Protein AF-A0A0K1PZY1-F1 (afdb_monomer_lite)

Organism: NCBI:txid1391654

Sequence (99 aa):
MSVFACNENESSETATDAGGLSDVMKTSDDAASDSATDTAAPPVCKEGRRRCVGSDLQLCDDGGWVLLQSCLPGEWCDVAVGICRALGDAGPDSSRDAS

Radius of gyration: 27.78 Å; chains: 1; bounding box: 71×35×65 Å

Secondary structure (DSSP, 8-state):
-------------------------------------------SS-TT-EEEETTEEEEEETTEEEEEEEPPTTEEEETTTTEEEETTS--TTTTS---

pLDDT: mean 71.71, std 17.08, range [44.91, 95.12]

Foldseek 3Di:
DDDDDDDDDDDDDDDDDDDDDDDDDDDDDDDPDDDDPDVPDDQCDDAQQWDDDFQFIWGRDPSDTDTPDGADVQWHQDRVVRDTDGVPDDDPPPPPDDD

Structure (mmCIF, N/CA/C/O backbone):
data_AF-A0A0K1PZY1-F1
#
_entry.id   AF-A0A0K1PZY1-F1
#
loop_
_atom_site.group_PDB
_atom_site.id
_atom_site.type_symbol
_atom_site.label_atom_id
_atom_site.label_alt_id
_atom_site.label_comp_id
_atom_site.label_asym_id
_atom_site.label_entity_id
_atom_site.label_seq_id
_atom_site.pdbx_PDB_ins_code
_atom_site.Cartn_x
_atom_site.Cartn_y
_atom_site.Cartn_z
_atom_site.occupancy
_atom_site.B_iso_or_equiv
_atom_site.auth_seq_id
_atom_site.auth_comp_id
_atom_site.auth_asym_id
_atom_site.auth_atom_id
_atom_site.pdbx_PDB_model_num
ATOM 1 N N . MET A 1 1 ? 47.921 -7.749 41.398 1.00 44.91 1 MET A N 1
ATOM 2 C CA . MET A 1 1 ? 46.741 -6.879 41.2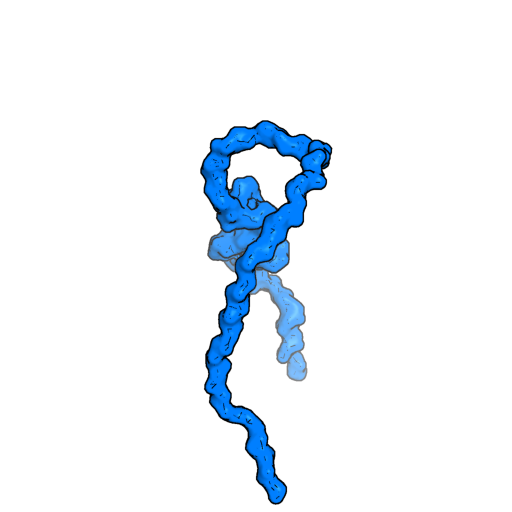29 1.00 44.91 1 MET A CA 1
ATOM 3 C C . MET A 1 1 ? 45.626 -7.724 40.633 1.00 44.91 1 MET A C 1
ATOM 5 O O . MET A 1 1 ? 45.747 -8.108 39.480 1.00 44.91 1 MET A O 1
ATOM 9 N N . SER A 1 2 ? 44.610 -8.061 41.428 1.00 51.41 2 SER A N 1
ATOM 10 C CA . SER A 1 2 ? 43.423 -8.815 41.000 1.00 51.41 2 SER A CA 1
ATOM 11 C C . SER A 1 2 ? 42.174 -8.087 41.484 1.00 51.41 2 SER A C 1
ATOM 13 O O . SER A 1 2 ? 42.086 -7.855 42.682 1.00 51.41 2 SER A O 1
ATOM 15 N N . VAL A 1 3 ? 41.253 -7.775 40.568 1.00 46.97 3 VAL A N 1
ATOM 16 C CA . VAL A 1 3 ? 39.790 -7.596 40.737 1.00 46.97 3 VAL A CA 1
ATOM 17 C C . VAL A 1 3 ? 39.208 -7.691 39.307 1.00 46.97 3 VAL A C 1
ATOM 19 O O . VAL A 1 3 ? 39.648 -6.946 38.440 1.00 46.97 3 VAL A O 1
ATOM 22 N N . PHE A 1 4 ? 38.544 -8.767 38.865 1.00 53.56 4 PHE A N 1
ATOM 23 C CA . PHE A 1 4 ? 37.162 -9.222 39.118 1.00 53.56 4 PHE A CA 1
ATOM 24 C C . PHE A 1 4 ? 36.081 -8.136 38.967 1.00 53.56 4 PHE A C 1
ATOM 26 O O . PHE A 1 4 ? 35.865 -7.365 39.894 1.00 53.56 4 PHE A O 1
ATOM 33 N N . ALA A 1 5 ? 35.399 -8.129 37.811 1.00 53.38 5 ALA A N 1
ATOM 34 C CA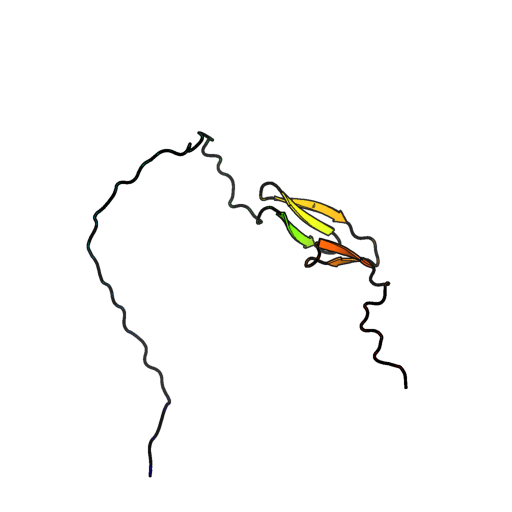 . ALA A 1 5 ? 34.083 -7.520 37.544 1.00 53.38 5 ALA A CA 1
ATOM 35 C C . ALA A 1 5 ? 33.644 -7.913 36.109 1.00 53.38 5 ALA A C 1
ATOM 37 O O . ALA A 1 5 ? 34.423 -7.704 35.186 1.00 53.38 5 ALA A O 1
ATOM 38 N N . CYS A 1 6 ? 32.487 -8.500 35.787 1.00 59.72 6 CYS A N 1
ATOM 39 C CA . CYS A 1 6 ? 31.345 -9.023 36.539 1.00 59.72 6 CYS A CA 1
ATOM 40 C C . CYS A 1 6 ? 30.767 -10.210 35.736 1.00 59.72 6 CYS A C 1
ATOM 42 O O . CYS A 1 6 ? 30.657 -10.118 34.513 1.00 59.72 6 CYS A O 1
ATOM 44 N N . ASN A 1 7 ? 30.382 -11.292 36.413 1.00 55.94 7 ASN A N 1
ATOM 45 C CA . ASN A 1 7 ? 29.530 -12.358 35.880 1.00 55.94 7 ASN A CA 1
ATOM 46 C C . ASN A 1 7 ? 28.462 -12.695 36.935 1.00 55.94 7 ASN A C 1
ATOM 48 O O . ASN A 1 7 ? 28.779 -12.682 38.120 1.00 55.94 7 ASN A O 1
ATOM 52 N N . GLU A 1 8 ? 27.267 -13.045 36.450 1.00 59.16 8 GLU A N 1
ATOM 53 C CA . GLU A 1 8 ? 26.074 -13.564 37.152 1.00 59.16 8 GLU A CA 1
ATOM 54 C C . GLU A 1 8 ? 25.077 -12.571 37.778 1.00 59.16 8 GLU A C 1
ATOM 56 O O . GLU A 1 8 ? 25.301 -11.947 38.806 1.00 59.16 8 GLU A O 1
ATOM 61 N N . ASN A 1 9 ? 23.924 -12.475 37.105 1.00 57.78 9 ASN A N 1
ATOM 62 C CA . ASN A 1 9 ? 22.638 -12.996 37.581 1.00 57.78 9 ASN A CA 1
ATOM 63 C C . ASN A 1 9 ? 22.299 -12.809 39.073 1.00 57.78 9 ASN A C 1
ATOM 65 O O . ASN A 1 9 ? 22.598 -13.681 39.884 1.00 57.78 9 ASN A O 1
ATOM 69 N N . GLU A 1 10 ? 21.484 -11.795 39.379 1.00 59.94 10 GLU A N 1
ATOM 70 C CA . GLU A 1 10 ? 20.504 -11.894 40.462 1.00 59.94 10 GLU A CA 1
ATOM 71 C C . GLU A 1 10 ? 19.204 -11.174 40.079 1.00 59.94 10 GLU A C 1
ATOM 73 O O . GLU A 1 10 ? 19.187 -10.039 39.604 1.00 59.94 10 GLU A O 1
ATOM 78 N N . SER A 1 11 ? 18.113 -11.922 40.200 1.00 50.53 11 SER A N 1
ATOM 79 C CA . SER A 1 11 ? 16.736 -11.472 40.059 1.00 50.53 11 SER A CA 1
ATOM 80 C C . SER A 1 11 ? 16.261 -10.795 41.344 1.00 50.53 11 SER A C 1
ATOM 82 O O . SER A 1 11 ? 16.652 -11.219 42.425 1.00 50.53 11 SER A O 1
ATOM 84 N N . SER A 1 12 ? 15.248 -9.938 41.202 1.00 56.69 12 SER A N 1
ATOM 85 C CA . SER A 1 12 ? 14.238 -9.597 42.221 1.00 56.69 12 SER A CA 1
ATOM 86 C C . SER A 1 12 ? 14.515 -8.388 43.113 1.00 56.69 12 SER A C 1
ATOM 88 O O . SER A 1 12 ? 15.227 -8.482 44.099 1.00 56.69 12 SER A O 1
ATOM 90 N N . GLU A 1 13 ? 13.724 -7.334 42.907 1.00 60.12 13 GLU A N 1
ATOM 91 C CA . GLU A 1 13 ? 12.976 -6.748 44.021 1.00 60.12 13 GLU A CA 1
ATOM 92 C C . GLU A 1 13 ? 11.647 -6.153 43.539 1.00 60.12 13 GLU A C 1
ATOM 94 O O . GLU A 1 13 ? 11.563 -5.187 42.784 1.00 60.12 13 GLU A O 1
ATOM 99 N N . THR A 1 14 ? 10.578 -6.822 43.963 1.00 50.78 14 THR A N 1
ATOM 100 C CA . THR A 1 14 ? 9.194 -6.365 43.954 1.00 50.78 14 THR A CA 1
ATOM 101 C C . THR A 1 14 ? 9.012 -5.314 45.044 1.00 50.78 14 THR A C 1
ATOM 103 O O . THR A 1 14 ? 9.079 -5.654 46.225 1.00 50.78 14 THR A O 1
ATOM 106 N N . ALA A 1 15 ? 8.705 -4.073 44.677 1.00 61.06 15 ALA A N 1
ATOM 107 C CA . ALA A 1 15 ? 8.120 -3.110 45.604 1.00 61.06 15 ALA A CA 1
ATOM 108 C C . ALA A 1 15 ? 6.619 -3.004 45.319 1.00 61.06 15 ALA A C 1
ATOM 110 O O . ALA A 1 15 ? 6.161 -2.236 44.476 1.00 61.06 15 ALA A O 1
ATOM 111 N N . THR A 1 16 ? 5.854 -3.839 46.016 1.00 52.62 16 THR A N 1
ATOM 112 C CA . THR A 1 16 ? 4.459 -3.554 46.339 1.00 52.62 16 THR A CA 1
ATOM 113 C C . THR A 1 16 ? 4.435 -2.358 47.288 1.00 52.62 16 THR A C 1
ATOM 115 O O . THR A 1 16 ? 4.872 -2.501 48.427 1.00 52.62 16 THR A O 1
ATOM 118 N N . ASP A 1 17 ? 3.909 -1.215 46.854 1.00 56.72 17 ASP A N 1
ATOM 119 C CA . ASP A 1 17 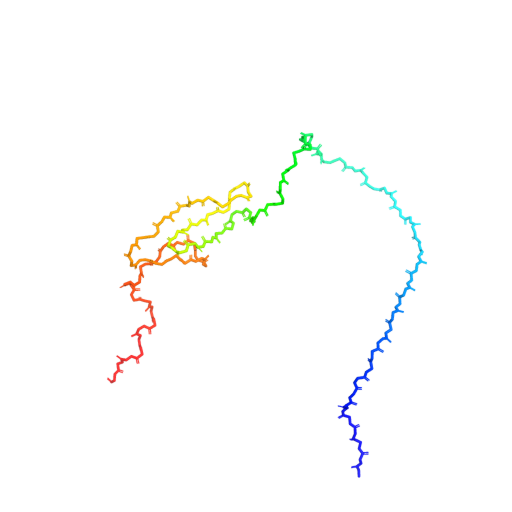? 3.388 -0.207 47.778 1.00 56.72 17 ASP A CA 1
ATOM 120 C C . ASP A 1 17 ? 1.911 0.027 47.466 1.00 56.72 17 ASP A C 1
ATOM 122 O O . ASP A 1 17 ? 1.515 0.316 46.334 1.00 56.72 17 ASP A O 1
ATOM 126 N N . ALA A 1 18 ? 1.096 -0.222 48.482 1.00 57.44 18 ALA A N 1
ATOM 127 C CA . ALA A 1 18 ? -0.341 -0.090 48.456 1.00 57.44 18 ALA A CA 1
ATOM 128 C C . ALA A 1 18 ? -0.741 1.058 49.385 1.00 57.44 18 ALA A C 1
ATOM 130 O O . ALA A 1 18 ? -0.499 0.985 50.587 1.00 57.44 18 ALA A O 1
ATOM 131 N N . GLY A 1 19 ? -1.475 2.031 48.839 1.00 48.84 19 GLY A N 1
ATOM 132 C CA . GLY A 1 19 ? -2.442 2.831 49.594 1.00 48.84 19 GLY A CA 1
ATOM 133 C C . GLY A 1 19 ? -2.301 4.347 49.454 1.00 48.84 19 GLY A C 1
ATOM 134 O O . GLY A 1 19 ? -1.305 4.918 49.875 1.00 48.84 19 GLY A O 1
ATOM 135 N N . GLY A 1 20 ? -3.362 5.014 48.972 1.00 48.03 20 GLY A N 1
ATOM 136 C CA . GLY A 1 20 ? -3.545 6.448 49.243 1.00 48.03 20 GLY A CA 1
ATOM 137 C C . GLY A 1 20 ? -4.300 7.286 48.209 1.00 48.03 20 GLY A C 1
ATOM 138 O O . GLY A 1 20 ? -3.773 8.270 47.717 1.00 48.03 20 GLY A O 1
ATOM 139 N N . LEU A 1 21 ? -5.537 6.905 47.901 1.00 62.25 21 LEU A N 1
ATOM 140 C CA . LEU A 1 21 ? -6.600 7.706 47.268 1.00 62.25 21 LEU A CA 1
ATOM 141 C C . LEU A 1 21 ? -6.812 9.111 47.878 1.00 62.25 21 LEU A C 1
ATOM 143 O O . LEU A 1 21 ? -6.985 9.210 49.091 1.00 62.25 21 LEU A O 1
ATOM 147 N N . SER A 1 22 ? -6.906 10.129 47.009 1.00 55.31 22 SER A N 1
ATOM 148 C CA . SER A 1 22 ? -7.683 11.405 47.014 1.00 55.31 22 SER A CA 1
ATOM 149 C C . SER A 1 22 ? -6.921 12.327 46.041 1.00 55.31 22 SER A C 1
ATOM 151 O O . SER A 1 22 ? -5.719 12.457 46.189 1.00 55.31 22 SER A O 1
ATOM 153 N N . ASP A 1 23 ? -7.433 12.809 44.907 1.00 56.84 23 ASP A N 1
ATOM 154 C CA . ASP A 1 23 ? -8.503 13.796 44.794 1.00 56.84 23 ASP A CA 1
ATOM 155 C C . ASP A 1 23 ? -9.173 13.742 43.406 1.00 56.84 23 ASP A C 1
ATOM 157 O O . ASP A 1 23 ? -8.553 13.944 42.359 1.00 56.84 23 ASP A O 1
ATOM 161 N N . VAL A 1 24 ? -10.486 13.517 43.411 1.00 64.50 24 VAL A N 1
ATOM 162 C CA . VAL A 1 24 ? -11.392 13.849 42.310 1.00 64.50 24 VAL A CA 1
ATOM 163 C C . VAL A 1 24 ? -11.779 15.316 42.475 1.00 64.50 24 VAL A C 1
ATOM 165 O O . VAL A 1 24 ? -12.354 15.652 43.504 1.00 64.50 24 VAL A O 1
ATOM 168 N N . MET A 1 25 ? -11.491 16.159 41.473 1.00 56.00 25 MET A N 1
ATOM 169 C CA . MET A 1 25 ? -12.381 17.209 40.929 1.00 56.00 25 MET A CA 1
ATOM 170 C C . MET A 1 25 ? -11.624 18.157 39.981 1.00 56.00 25 MET A C 1
ATOM 172 O O . MET A 1 25 ? -11.059 19.168 40.393 1.00 56.00 25 MET A O 1
ATOM 176 N N . LYS A 1 26 ? -11.741 17.905 38.673 1.00 50.03 26 LYS A N 1
ATOM 177 C CA . LYS A 1 26 ? -11.960 18.990 37.706 1.00 50.03 26 LYS A CA 1
ATOM 178 C C . LYS A 1 26 ? -12.816 18.477 36.552 1.00 50.03 26 LYS A C 1
ATOM 180 O O . LYS A 1 26 ? -12.314 18.050 35.521 1.00 50.03 26 LYS A O 1
ATOM 185 N N . THR A 1 27 ? -14.130 18.496 36.765 1.00 65.25 27 THR A N 1
ATOM 186 C CA . THR A 1 27 ? -15.102 18.500 35.671 1.00 65.25 27 THR A CA 1
ATOM 187 C C . THR A 1 27 ? -15.266 19.956 35.254 1.00 65.25 27 THR A C 1
ATOM 189 O O . THR A 1 27 ? -15.702 20.783 36.057 1.00 65.25 27 THR A O 1
ATOM 192 N N . SER A 1 28 ? -14.868 20.304 34.040 1.00 59.75 28 SER A N 1
ATOM 193 C CA . SER A 1 28 ? -15.315 21.537 33.391 1.00 59.75 28 SER A CA 1
ATOM 194 C C . SER A 1 28 ? -15.317 21.276 31.891 1.00 59.75 28 SER A C 1
ATOM 196 O O . SER A 1 28 ? -14.293 21.397 31.234 1.00 59.75 28 SER A O 1
ATOM 198 N N . ASP A 1 29 ? -16.456 20.745 31.461 1.00 69.25 29 ASP A N 1
ATOM 199 C CA . ASP A 1 29 ? -17.191 21.075 30.242 1.00 69.25 29 ASP A CA 1
ATOM 200 C C . ASP A 1 29 ? -16.398 21.472 28.991 1.00 69.25 29 ASP A C 1
ATOM 202 O O . ASP A 1 29 ? -16.188 22.651 28.735 1.00 69.25 29 ASP A O 1
ATOM 206 N N . ASP A 1 30 ? -16.152 20.479 28.135 1.00 56.03 30 ASP A N 1
ATOM 207 C CA . ASP A 1 30 ? -16.139 20.646 26.681 1.00 56.03 30 ASP A CA 1
ATOM 208 C C . ASP A 1 30 ? -16.841 19.426 26.061 1.00 56.03 30 ASP A C 1
ATOM 210 O O . ASP A 1 30 ? -16.261 18.355 25.907 1.00 56.03 30 ASP A O 1
ATOM 214 N N . ALA A 1 31 ? -18.146 19.589 25.818 1.00 55.91 31 ALA A N 1
ATOM 215 C CA . ALA A 1 31 ? -19.017 18.788 24.954 1.00 55.91 31 ALA A CA 1
ATOM 216 C C . ALA A 1 31 ? -18.566 17.339 24.661 1.00 55.91 31 ALA A C 1
ATOM 218 O O . ALA A 1 31 ? -18.133 17.020 23.553 1.00 55.91 31 ALA A O 1
ATOM 219 N N . ALA A 1 32 ? -18.781 16.424 25.612 1.00 54.50 32 ALA A N 1
ATOM 220 C CA . ALA A 1 32 ? -18.936 15.018 25.256 1.00 54.50 32 ALA A CA 1
ATOM 221 C C . ALA A 1 32 ? -20.287 14.885 24.546 1.00 54.50 32 ALA A C 1
ATOM 223 O O . ALA A 1 32 ? -21.326 14.664 25.168 1.00 54.50 32 ALA A O 1
ATOM 224 N N . SER A 1 33 ? -20.257 15.157 23.242 1.00 55.81 33 SER A N 1
ATOM 225 C CA . SER A 1 33 ? -21.365 14.942 22.331 1.00 55.81 33 SER A CA 1
ATOM 226 C C . SER A 1 33 ? -21.887 13.531 22.547 1.00 55.81 33 SER A C 1
ATOM 228 O O . SER A 1 33 ? -21.149 12.556 22.412 1.00 55.81 33 SER A O 1
ATOM 230 N N . ASP A 1 34 ? -23.167 13.461 22.889 1.00 64.81 34 ASP A N 1
ATOM 231 C CA . ASP A 1 34 ? -23.976 12.264 22.788 1.00 64.81 34 ASP A CA 1
ATOM 232 C C . ASP A 1 34 ? -23.748 11.657 21.398 1.00 64.81 34 ASP A C 1
ATOM 234 O O . ASP A 1 34 ? -24.030 12.254 20.355 1.00 64.81 34 ASP A O 1
ATOM 238 N N . SER A 1 35 ? -23.101 10.506 21.376 1.00 51.41 35 SER A N 1
ATOM 239 C CA . SER A 1 35 ? -23.140 9.581 20.264 1.00 51.41 35 SER A CA 1
ATOM 240 C C . SER A 1 35 ? -23.110 8.219 20.906 1.00 51.41 35 SER A C 1
ATOM 242 O O . SER A 1 35 ? -22.245 7.925 21.731 1.00 51.41 35 SER A O 1
ATOM 244 N N . ALA A 1 36 ? -24.167 7.478 20.598 1.00 57.28 36 ALA A N 1
ATOM 245 C CA . ALA A 1 36 ? -24.470 6.144 21.051 1.00 57.28 36 ALA A CA 1
ATOM 246 C C . ALA A 1 36 ? -23.219 5.309 21.328 1.00 57.28 36 ALA A C 1
ATOM 248 O O . ALA A 1 36 ? -22.209 5.400 20.634 1.00 57.28 36 ALA A O 1
ATOM 249 N N . THR A 1 37 ? -23.343 4.423 22.307 1.00 53.47 37 THR A N 1
ATOM 250 C CA . THR A 1 37 ? -22.575 3.186 22.384 1.00 53.47 37 THR A CA 1
ATOM 251 C C . THR A 1 37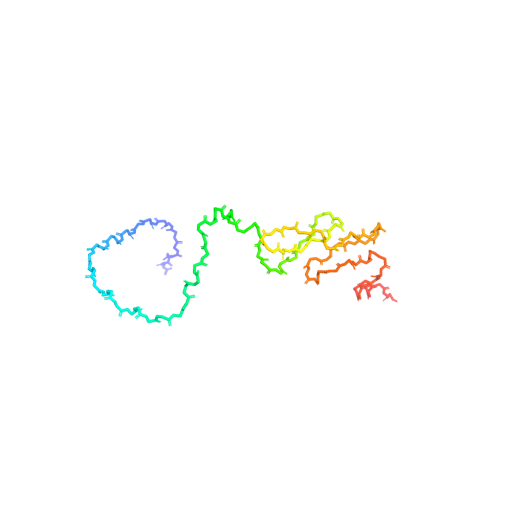 ? -22.706 2.420 21.061 1.00 53.47 37 THR A C 1
ATOM 253 O O . THR A 1 37 ? -23.490 1.479 20.953 1.00 53.47 37 THR A O 1
ATOM 256 N N . ASP A 1 38 ? -21.982 2.847 20.034 1.00 56.94 38 ASP A N 1
ATOM 257 C CA . ASP A 1 38 ? -21.680 2.044 18.875 1.00 56.94 38 ASP A CA 1
ATOM 258 C C . ASP A 1 38 ? -20.565 1.117 19.325 1.00 56.94 38 ASP A C 1
ATOM 260 O O . ASP A 1 38 ? -19.517 1.537 19.820 1.00 56.94 38 ASP A O 1
ATOM 264 N N . THR A 1 39 ? -20.840 -0.175 19.239 1.00 57.25 39 THR A N 1
ATOM 265 C CA . THR A 1 39 ? -19.849 -1.227 19.438 1.00 57.25 39 THR A CA 1
ATOM 266 C C . THR A 1 39 ? -18.903 -1.206 18.232 1.00 57.25 39 THR A C 1
ATOM 268 O O . THR A 1 39 ? -18.820 -2.167 17.472 1.00 57.25 39 THR A O 1
ATOM 271 N N . ALA A 1 40 ? -18.223 -0.080 18.023 1.00 62.25 40 ALA A N 1
ATOM 272 C CA . ALA A 1 40 ? -17.257 0.106 16.967 1.00 62.25 40 ALA A CA 1
ATOM 273 C C . ALA A 1 40 ? -16.032 -0.711 17.364 1.00 62.25 40 ALA A C 1
ATOM 275 O O . ALA A 1 40 ? -15.359 -0.427 18.361 1.00 62.25 40 ALA A O 1
ATOM 276 N N . ALA A 1 41 ? -15.791 -1.791 16.622 1.00 68.06 41 ALA A N 1
ATOM 277 C CA . ALA A 1 41 ? -14.577 -2.580 16.747 1.00 68.06 41 ALA A CA 1
ATOM 278 C C . ALA A 1 41 ? -13.353 -1.643 16.798 1.00 68.06 41 ALA A C 1
ATOM 280 O O . ALA A 1 41 ? -13.363 -0.604 16.132 1.00 68.06 41 ALA A O 1
ATOM 281 N N . PRO A 1 42 ? -12.303 -1.976 17.576 1.00 69.25 42 PRO A N 1
ATOM 282 C CA . PRO A 1 42 ? -11.114 -1.138 17.635 1.00 69.25 42 PRO A CA 1
ATOM 283 C C . PRO A 1 42 ? -10.628 -0.860 16.207 1.00 69.25 42 PRO A C 1
ATOM 285 O O . PRO A 1 42 ? -10.590 -1.797 15.398 1.00 69.25 42 PRO A O 1
ATOM 288 N N . PRO A 1 43 ? -10.283 0.399 15.881 1.00 70.88 43 PRO A N 1
ATOM 289 C CA . PRO A 1 43 ? -9.948 0.768 14.517 1.00 70.88 43 PRO A CA 1
ATOM 290 C C . PRO A 1 43 ? -8.780 -0.101 14.047 1.00 70.88 43 PRO A C 1
ATOM 292 O O . PRO A 1 43 ? -7.733 -0.184 14.696 1.00 70.88 43 PRO A O 1
ATOM 295 N N . VAL A 1 44 ? -8.975 -0.796 12.923 1.00 85.25 44 VAL A N 1
ATOM 296 C CA . VAL A 1 44 ? -8.009 -1.777 12.393 1.00 85.25 44 VAL A CA 1
ATOM 297 C C . VAL A 1 44 ? -6.733 -1.073 11.924 1.00 85.25 44 VAL A C 1
ATOM 299 O O . VAL A 1 44 ? -5.660 -1.671 11.796 1.00 85.25 44 VAL A O 1
ATOM 302 N N . CYS A 1 45 ? -6.843 0.223 11.662 1.00 89.69 45 CYS A N 1
ATOM 303 C CA . CYS A 1 45 ? -5.771 1.078 11.216 1.00 89.69 45 CYS A CA 1
ATOM 304 C C . CYS A 1 45 ? -5.877 2.470 11.837 1.00 89.69 45 CYS A C 1
ATOM 306 O O . CYS A 1 45 ? -6.850 2.823 12.491 1.00 89.69 45 CYS A O 1
ATOM 308 N N . LYS A 1 46 ? -4.814 3.258 11.670 1.00 89.62 46 LYS A N 1
ATOM 309 C CA . LYS A 1 46 ? -4.799 4.657 12.101 1.00 89.62 46 LYS A CA 1
ATOM 310 C C . LYS A 1 46 ? -5.247 5.517 10.925 1.00 89.62 46 LYS A C 1
ATOM 312 O O . LYS A 1 46 ? -4.642 5.367 9.866 1.00 89.62 46 LYS A O 1
ATOM 317 N N . GLU A 1 47 ? -6.209 6.412 11.130 1.00 91.00 47 GLU A N 1
ATOM 318 C CA . GLU A 1 47 ? -6.703 7.330 10.093 1.00 91.00 47 GLU A CA 1
ATOM 319 C C . GLU A 1 47 ? -5.573 7.996 9.303 1.00 91.00 47 GLU A C 1
ATOM 321 O O . GLU A 1 47 ? -4.564 8.438 9.869 1.00 91.00 47 GLU A O 1
ATOM 326 N N . GLY A 1 48 ? -5.719 8.005 7.976 1.00 90.00 48 GLY A N 1
ATOM 327 C CA . GLY A 1 48 ? -4.733 8.549 7.044 1.00 90.00 48 GLY A CA 1
ATOM 328 C C . GLY A 1 48 ? -3.480 7.685 6.846 1.00 90.00 48 GLY A C 1
ATOM 329 O O . GLY A 1 48 ? -2.625 8.026 6.022 1.00 90.00 48 GLY A O 1
ATOM 330 N N . ARG A 1 49 ? -3.336 6.558 7.561 1.00 91.88 49 ARG A N 1
ATOM 331 C CA . ARG A 1 49 ? -2.236 5.609 7.336 1.00 91.88 49 ARG A CA 1
ATOM 332 C C . ARG A 1 49 ? -2.432 4.916 5.992 1.00 91.88 49 ARG A C 1
ATOM 334 O O . ARG A 1 49 ? -3.545 4.575 5.617 1.00 91.88 49 ARG A O 1
ATOM 341 N N . ARG A 1 50 ? -1.334 4.658 5.291 1.00 93.38 50 ARG A N 1
ATOM 342 C CA . ARG A 1 50 ? -1.320 3.944 4.010 1.00 93.38 50 ARG A CA 1
ATOM 343 C C . ARG A 1 50 ? -0.649 2.589 4.179 1.00 93.38 50 ARG A C 1
ATOM 345 O O . ARG A 1 50 ? 0.238 2.444 5.023 1.00 93.38 50 ARG A O 1
ATOM 352 N N . ARG A 1 51 ? -1.060 1.601 3.389 1.00 91.88 51 ARG A N 1
ATOM 353 C CA . ARG A 1 51 ? -0.372 0.310 3.288 1.00 91.88 51 ARG A CA 1
ATOM 354 C C . ARG A 1 51 ? -0.448 -0.243 1.875 1.00 91.88 51 ARG A C 1
ATOM 356 O O . ARG A 1 51 ? -1.375 0.066 1.137 1.00 91.88 51 ARG A O 1
ATOM 363 N N . CYS A 1 52 ? 0.491 -1.118 1.558 1.00 93.19 52 CYS A N 1
ATOM 364 C CA . CYS A 1 52 ? 0.526 -1.841 0.298 1.00 93.19 52 CYS A CA 1
ATOM 365 C C . CYS A 1 52 ? 0.146 -3.302 0.538 1.00 93.19 52 CYS A C 1
ATOM 367 O O . CYS A 1 52 ? 0.728 -3.955 1.407 1.00 93.19 52 CYS A O 1
ATOM 369 N N . VAL A 1 53 ? -0.823 -3.813 -0.216 1.00 92.69 53 VAL A N 1
ATOM 370 C CA . VAL A 1 53 ? -1.208 -5.227 -0.223 1.00 92.69 53 VAL A CA 1
ATOM 371 C C . VAL A 1 53 ? -0.937 -5.762 -1.623 1.00 92.69 53 VAL A C 1
ATOM 373 O O . VAL A 1 53 ? -1.726 -5.571 -2.539 1.00 92.69 53 VAL A O 1
ATOM 376 N N . GLY A 1 54 ? 0.230 -6.380 -1.815 1.00 89.81 54 GLY A N 1
ATOM 377 C CA . GLY A 1 54 ? 0.713 -6.706 -3.158 1.00 89.81 54 GLY A CA 1
ATOM 378 C C . GLY A 1 54 ? 0.985 -5.430 -3.959 1.00 89.81 54 GLY A C 1
ATOM 379 O O . GLY A 1 54 ? 1.834 -4.630 -3.566 1.00 89.81 54 GLY A O 1
ATOM 380 N N . SER A 1 55 ? 0.244 -5.237 -5.051 1.00 90.00 55 SER A N 1
ATOM 381 C CA . SER A 1 55 ? 0.307 -4.039 -5.903 1.00 90.00 55 SER A CA 1
ATOM 382 C C . SER A 1 55 ? -0.774 -3.006 -5.571 1.00 90.00 55 SER A C 1
ATOM 384 O O . SER A 1 55 ? -0.839 -1.966 -6.214 1.00 90.00 55 SER A O 1
ATOM 386 N N . ASP A 1 56 ? -1.617 -3.271 -4.576 1.00 92.88 56 ASP A N 1
ATOM 387 C CA . ASP A 1 56 ? -2.741 -2.414 -4.221 1.00 92.88 56 ASP A CA 1
ATOM 388 C C . ASP A 1 56 ? -2.386 -1.482 -3.058 1.00 92.88 56 ASP A C 1
ATOM 390 O O . ASP A 1 56 ? -2.054 -1.926 -1.954 1.00 92.88 56 ASP A O 1
ATOM 394 N N . LEU A 1 57 ? -2.482 -0.175 -3.292 1.00 93.31 57 LEU A N 1
ATOM 395 C CA . LEU A 1 57 ? -2.350 0.866 -2.282 1.00 93.31 57 LEU A CA 1
ATOM 396 C C . LEU A 1 57 ? -3.689 1.062 -1.574 1.00 93.31 57 LEU A C 1
ATOM 398 O O . LEU A 1 57 ? -4.690 1.431 -2.187 1.00 93.31 57 LEU A O 1
ATOM 402 N N . GLN A 1 58 ? -3.689 0.866 -0.261 1.00 95.12 58 GLN A N 1
ATOM 403 C CA . GLN A 1 58 ? -4.845 1.073 0.601 1.00 95.12 58 GLN A CA 1
ATOM 404 C C . GLN A 1 58 ? -4.611 2.254 1.544 1.00 95.12 58 GLN A C 1
ATOM 406 O O . GLN A 1 58 ? -3.514 2.425 2.084 1.00 95.12 58 GLN A O 1
ATOM 411 N N . LEU A 1 59 ? -5.654 3.049 1.761 1.00 93.12 59 LEU A N 1
ATOM 412 C CA . LEU A 1 59 ? -5.705 4.128 2.743 1.00 93.12 59 LEU A CA 1
ATOM 413 C C . LEU A 1 59 ? -6.594 3.693 3.908 1.00 93.12 59 LEU A C 1
ATOM 415 O O . LEU A 1 59 ? -7.564 2.971 3.709 1.00 93.12 59 LEU A O 1
ATOM 419 N N . CYS A 1 60 ? -6.238 4.096 5.119 1.00 94.00 60 CYS A N 1
ATOM 420 C CA . CYS A 1 60 ? -7.120 3.977 6.265 1.00 94.00 60 CYS A CA 1
ATOM 421 C C . CYS A 1 60 ? -8.109 5.143 6.262 1.00 94.00 60 CYS A C 1
ATOM 423 O O . CYS A 1 60 ? -7.671 6.292 6.387 1.00 94.00 60 CYS A O 1
ATOM 425 N N . ASP A 1 61 ? -9.384 4.815 6.099 1.00 92.12 61 ASP A N 1
ATOM 426 C CA . ASP A 1 61 ? -10.522 5.728 6.107 1.00 92.12 61 ASP A CA 1
ATOM 427 C C . ASP A 1 61 ? -11.591 5.153 7.044 1.00 92.12 61 ASP A C 1
ATOM 429 O O . ASP A 1 61 ? -11.946 3.975 6.932 1.00 92.12 61 ASP A O 1
ATOM 433 N N . ASP A 1 62 ? -12.040 5.953 8.007 1.00 90.19 62 ASP A N 1
ATOM 434 C CA . ASP A 1 62 ? -13.037 5.577 9.021 1.00 90.19 62 ASP A CA 1
ATOM 435 C C . ASP A 1 62 ? -12.679 4.292 9.811 1.00 90.19 62 ASP A C 1
ATOM 437 O O . ASP A 1 62 ? -13.511 3.457 10.159 1.00 90.19 62 ASP A O 1
ATOM 441 N N . GLY A 1 63 ? -11.388 4.078 10.074 1.00 88.75 63 GLY A N 1
ATOM 442 C CA . GLY A 1 63 ? -10.854 2.903 10.766 1.00 88.75 63 GLY A CA 1
ATOM 443 C C . GLY A 1 63 ? -10.784 1.638 9.903 1.00 88.75 63 GLY A C 1
ATOM 444 O O . GLY A 1 63 ? -10.399 0.576 10.414 1.00 88.75 63 GLY A O 1
ATOM 445 N N . GLY A 1 64 ? -11.111 1.740 8.611 1.00 90.06 64 GLY A N 1
ATOM 446 C CA . GLY A 1 64 ? -11.105 0.661 7.627 1.00 90.06 64 GLY A CA 1
ATOM 447 C C . GLY A 1 64 ? -10.062 0.851 6.522 1.00 90.06 64 GLY A C 1
ATOM 448 O O . GLY A 1 64 ? -9.738 1.959 6.113 1.00 90.06 64 GLY A O 1
ATOM 449 N N . TRP A 1 65 ? -9.520 -0.254 6.002 1.00 92.94 65 TRP A N 1
ATOM 450 C CA . TRP A 1 65 ? -8.627 -0.208 4.841 1.00 92.94 65 TRP A CA 1
ATOM 451 C C . TRP A 1 65 ? -9.436 -0.141 3.545 1.00 92.94 65 TRP A C 1
ATOM 453 O O . TRP A 1 65 ? -10.016 -1.144 3.126 1.00 92.94 65 TRP A O 1
ATOM 463 N N . VAL A 1 66 ? -9.421 1.012 2.884 1.00 93.25 66 VAL A N 1
ATOM 464 C CA . VAL A 1 66 ? -10.046 1.229 1.575 1.00 93.25 66 VAL A CA 1
ATOM 465 C C . VAL A 1 66 ? -9.001 1.182 0.465 1.00 93.25 66 VAL A C 1
ATOM 467 O O . VAL A 1 66 ? -7.893 1.694 0.617 1.00 93.25 66 VAL A O 1
ATOM 470 N N . LEU A 1 67 ? -9.329 0.547 -0.664 1.00 93.56 67 LEU A N 1
ATOM 471 C CA . LEU A 1 67 ? -8.463 0.539 -1.844 1.00 93.56 67 LEU A CA 1
ATOM 472 C C . LEU A 1 67 ? -8.423 1.942 -2.451 1.00 93.56 67 LEU A C 1
ATOM 474 O O . LEU A 1 67 ? -9.434 2.432 -2.946 1.00 93.56 67 LEU A O 1
ATOM 478 N N . LEU A 1 68 ? -7.250 2.568 -2.425 1.00 92.06 68 LEU A N 1
ATOM 479 C CA . LEU A 1 68 ? -7.033 3.884 -3.010 1.00 92.06 68 LEU A CA 1
ATOM 480 C C . LEU A 1 68 ? -6.664 3.765 -4.491 1.00 92.06 68 LEU A C 1
ATOM 482 O O . LEU A 1 68 ? -7.211 4.480 -5.325 1.00 92.06 68 LEU A O 1
ATOM 486 N N . GLN A 1 69 ? -5.731 2.866 -4.815 1.00 92.62 69 GLN A N 1
ATOM 487 C CA . GLN A 1 69 ? -5.268 2.644 -6.184 1.00 92.62 69 GLN A CA 1
ATOM 488 C C . GLN A 1 69 ? -4.606 1.271 -6.331 1.00 92.62 69 GLN A C 1
ATOM 490 O O . GLN A 1 69 ? -3.951 0.800 -5.407 1.00 92.62 69 GLN A O 1
ATOM 495 N N . SER A 1 70 ? -4.720 0.668 -7.512 1.00 93.06 70 SER A N 1
ATOM 496 C CA . SER A 1 70 ? -3.971 -0.528 -7.908 1.00 93.06 70 SER A CA 1
ATOM 497 C C . SER A 1 70 ? -2.826 -0.142 -8.840 1.00 93.06 70 SER A C 1
ATOM 499 O O . SER A 1 70 ? -3.062 0.488 -9.872 1.00 93.06 70 SER A O 1
ATOM 501 N N . CYS A 1 71 ? -1.597 -0.504 -8.486 1.00 92.25 71 CYS A N 1
ATOM 502 C CA . CYS A 1 71 ? -0.421 -0.258 -9.313 1.00 92.25 71 CYS A CA 1
ATOM 503 C C . CYS A 1 71 ? -0.406 -1.195 -10.530 1.00 92.25 71 CYS A C 1
ATOM 505 O O . CYS A 1 71 ? -0.791 -2.366 -10.433 1.00 92.25 71 CYS A O 1
ATOM 507 N N . LEU A 1 72 ? 0.043 -0.689 -11.681 1.00 90.56 72 LEU A N 1
ATOM 508 C CA . LEU A 1 72 ? 0.122 -1.462 -12.917 1.00 90.56 72 LEU A CA 1
ATOM 509 C C . LEU A 1 72 ? 1.219 -2.538 -12.837 1.00 90.56 72 LEU A C 1
ATOM 511 O O . LEU A 1 72 ? 2.142 -2.452 -12.024 1.00 90.56 72 LEU A O 1
ATOM 515 N N . PRO A 1 73 ? 1.162 -3.572 -13.693 1.00 85.50 73 PRO A N 1
ATOM 516 C CA . PRO A 1 73 ? 2.258 -4.525 -13.824 1.00 85.50 73 PRO A CA 1
ATOM 517 C C . PRO A 1 73 ? 3.556 -3.807 -14.215 1.00 85.50 73 PRO A C 1
ATOM 519 O O . PRO A 1 73 ? 3.607 -3.090 -15.211 1.00 85.50 73 PRO A O 1
ATOM 522 N N . GLY A 1 74 ? 4.610 -4.022 -13.427 1.00 86.12 74 GLY A N 1
ATOM 523 C CA . GLY A 1 74 ? 5.862 -3.275 -13.552 1.00 86.12 74 GLY A CA 1
ATOM 524 C C . GLY A 1 74 ? 5.939 -2.055 -12.636 1.00 86.12 74 GLY A C 1
ATOM 525 O O . GLY A 1 74 ? 6.968 -1.395 -12.619 1.00 86.12 74 GLY A O 1
ATOM 526 N N . GLU A 1 75 ? 4.908 -1.773 -11.845 1.00 89.69 75 GLU A N 1
ATOM 527 C CA . GLU A 1 75 ? 4.946 -0.819 -10.742 1.00 89.69 75 GLU A CA 1
ATOM 528 C C . GLU A 1 75 ? 4.891 -1.554 -9.398 1.00 89.69 75 GLU A C 1
ATOM 530 O O . GLU A 1 75 ? 4.312 -2.634 -9.268 1.00 89.69 75 GLU A O 1
ATOM 535 N N . TRP A 1 76 ? 5.497 -0.962 -8.376 1.00 87.44 76 TRP A N 1
ATOM 536 C CA . TRP A 1 76 ? 5.427 -1.433 -7.001 1.00 87.44 76 TRP A CA 1
ATOM 537 C C . TRP A 1 76 ? 4.866 -0.333 -6.107 1.00 87.44 76 TRP A C 1
ATOM 539 O O . TRP A 1 76 ? 5.060 0.861 -6.346 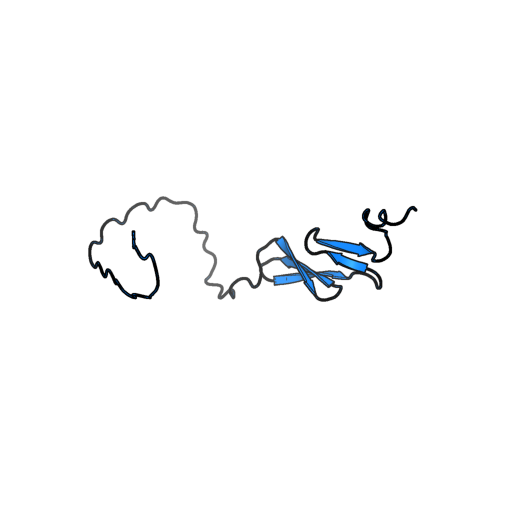1.00 87.44 76 TRP A O 1
ATOM 549 N N . CYS A 1 77 ? 4.134 -0.748 -5.082 1.00 91.44 77 CYS A N 1
ATOM 550 C CA . CYS A 1 77 ? 3.542 0.172 -4.129 1.00 91.44 77 CYS A CA 1
ATOM 551 C C . CYS A 1 77 ? 4.604 0.595 -3.104 1.00 91.44 77 CYS A C 1
ATOM 553 O O . CYS A 1 77 ? 5.106 -0.227 -2.333 1.00 91.44 77 CYS A O 1
ATOM 555 N N . ASP A 1 78 ? 4.949 1.882 -3.101 1.00 89.19 78 ASP A N 1
ATOM 556 C CA . ASP A 1 78 ? 5.859 2.480 -2.129 1.00 89.19 78 ASP A CA 1
ATOM 557 C C . ASP A 1 78 ? 5.038 3.018 -0.954 1.00 89.19 78 ASP A C 1
ATOM 559 O O . ASP A 1 78 ? 4.328 4.016 -1.076 1.00 89.19 78 ASP A O 1
ATOM 563 N N . VAL A 1 79 ? 5.119 2.351 0.200 1.00 87.62 79 VAL A N 1
ATOM 564 C CA . VAL A 1 79 ? 4.381 2.752 1.410 1.00 87.62 79 VAL A CA 1
ATOM 565 C C . VAL A 1 79 ? 4.963 4.000 2.084 1.00 87.62 79 VAL A C 1
ATOM 567 O O . VAL A 1 79 ? 4.244 4.684 2.811 1.00 87.62 79 VAL A O 1
ATOM 570 N N . ALA 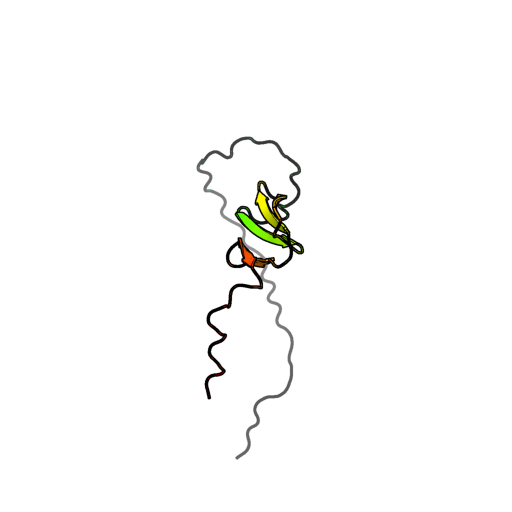A 1 80 ? 6.243 4.314 1.857 1.00 86.06 80 ALA A N 1
ATOM 571 C CA . ALA A 1 80 ? 6.901 5.465 2.473 1.00 86.06 80 ALA A CA 1
ATOM 572 C C . ALA A 1 80 ? 6.397 6.776 1.862 1.00 86.06 80 ALA A C 1
ATOM 574 O O . ALA A 1 80 ? 6.173 7.753 2.575 1.00 86.06 80 ALA A O 1
ATOM 575 N N . VAL A 1 81 ? 6.174 6.780 0.548 1.00 86.06 81 VAL A N 1
ATOM 576 C CA . VAL A 1 81 ? 5.605 7.918 -0.183 1.00 86.06 81 VAL A CA 1
ATOM 577 C C . VAL A 1 81 ? 4.080 7.787 -0.313 1.00 86.06 81 VAL A C 1
ATOM 579 O O . VAL A 1 81 ? 3.349 8.780 -0.307 1.00 86.06 81 VAL A O 1
ATOM 582 N N . GLY A 1 82 ? 3.568 6.558 -0.370 1.00 87.81 82 GLY A N 1
ATOM 583 C CA . GLY A 1 82 ? 2.160 6.253 -0.603 1.00 87.81 82 GLY A CA 1
ATOM 584 C C . GLY A 1 82 ? 1.749 6.493 -2.052 1.00 87.81 82 GLY A C 1
ATOM 585 O O . GLY A 1 82 ? 0.710 7.108 -2.280 1.00 87.81 82 GLY A O 1
ATOM 586 N N . ILE A 1 83 ? 2.584 6.064 -3.001 1.00 86.88 83 ILE A N 1
ATOM 587 C CA . ILE A 1 83 ? 2.334 6.134 -4.450 1.00 86.88 83 ILE A CA 1
ATOM 588 C C . ILE A 1 83 ? 2.824 4.854 -5.141 1.00 86.88 83 ILE A C 1
ATOM 590 O O . ILE A 1 83 ? 3.669 4.134 -4.604 1.00 86.88 83 ILE A O 1
ATOM 594 N N . CYS A 1 84 ? 2.335 4.600 -6.354 1.00 90.94 84 CYS A N 1
ATOM 595 C CA . CYS A 1 84 ? 2.891 3.583 -7.244 1.00 90.94 84 CYS A CA 1
ATOM 596 C C . CYS A 1 84 ? 4.175 4.100 -7.902 1.00 90.94 84 CYS A C 1
ATOM 598 O O . CYS A 1 84 ? 4.218 5.229 -8.393 1.00 90.94 84 CYS A O 1
ATOM 600 N N . ARG A 1 85 ? 5.235 3.287 -7.891 1.00 88.62 85 ARG A N 1
ATOM 601 C CA . ARG A 1 85 ? 6.504 3.588 -8.561 1.00 88.62 85 ARG A CA 1
ATOM 602 C C . ARG A 1 85 ? 6.791 2.548 -9.626 1.00 88.62 85 ARG A C 1
ATOM 604 O O . ARG A 1 85 ? 6.767 1.355 -9.339 1.00 88.62 85 ARG A O 1
ATOM 611 N N . ALA A 1 86 ? 7.144 2.991 -10.826 1.00 84.88 86 ALA A N 1
ATOM 612 C CA . ALA A 1 86 ? 7.622 2.095 -11.868 1.00 84.88 86 ALA A CA 1
ATOM 613 C C . ALA A 1 86 ? 8.946 1.429 -11.456 1.00 84.88 86 ALA A C 1
ATOM 615 O O . ALA A 1 86 ? 9.876 2.084 -10.989 1.00 84.88 86 ALA A O 1
ATOM 616 N N . LEU A 1 87 ? 9.045 0.120 -11.678 1.00 71.38 87 LEU A N 1
ATOM 617 C CA . LEU A 1 87 ? 10.270 -0.680 -11.578 1.00 71.38 87 LEU A CA 1
ATOM 618 C C . LEU A 1 87 ? 11.255 -0.377 -12.729 1.00 71.38 87 LEU A C 1
ATOM 620 O O . LEU A 1 87 ? 12.348 -0.934 -12.748 1.00 71.38 87 LEU A O 1
ATOM 624 N N . GLY A 1 88 ? 10.868 0.477 -13.687 1.00 64.88 88 GLY A N 1
ATOM 625 C CA . GLY A 1 88 ? 11.627 0.793 -14.903 1.00 64.88 88 GLY A CA 1
ATOM 626 C C . GLY A 1 88 ? 12.263 2.186 -14.960 1.00 64.88 88 GLY A C 1
ATOM 627 O O . GLY A 1 88 ? 13.022 2.446 -15.890 1.00 64.88 88 GLY A O 1
ATOM 628 N N . ASP A 1 89 ? 12.006 3.063 -13.989 1.00 55.19 89 ASP A N 1
ATOM 629 C CA . ASP A 1 89 ? 12.672 4.366 -13.910 1.00 55.19 89 ASP A CA 1
ATOM 630 C C . ASP A 1 89 ? 13.832 4.265 -12.925 1.00 55.19 89 ASP A C 1
ATOM 632 O O . ASP A 1 89 ? 13.639 4.181 -11.710 1.00 55.19 89 ASP A O 1
ATOM 636 N N . ALA A 1 90 ? 15.040 4.215 -13.485 1.00 56.03 90 ALA A N 1
ATOM 637 C CA . ALA A 1 90 ? 16.309 4.223 -12.780 1.00 56.03 90 ALA A CA 1
ATOM 638 C C . ALA A 1 90 ? 16.261 5.134 -11.541 1.00 56.03 90 ALA A C 1
ATOM 640 O O . ALA A 1 90 ? 16.212 6.362 -11.637 1.00 56.03 90 ALA A O 1
ATOM 641 N N . GLY A 1 91 ? 16.295 4.526 -10.353 1.00 48.12 91 GLY A N 1
ATOM 642 C CA . GLY A 1 91 ? 16.666 5.261 -9.152 1.00 48.12 91 GLY A CA 1
ATOM 643 C C . GLY A 1 91 ? 18.073 5.849 -9.343 1.00 48.12 91 GLY A C 1
ATOM 644 O O . GLY A 1 91 ? 18.898 5.226 -10.013 1.00 48.12 91 GLY A O 1
ATOM 645 N N . PRO A 1 92 ? 18.399 7.011 -8.750 1.00 57.09 92 PRO A N 1
ATOM 646 C CA . PRO A 1 92 ? 19.698 7.673 -8.927 1.00 57.09 92 PRO A CA 1
ATOM 647 C C . PRO A 1 92 ? 20.932 6.890 -8.408 1.00 57.09 92 PRO A C 1
ATOM 649 O O . PRO A 1 92 ? 22.030 7.442 -8.387 1.00 57.09 92 PRO A O 1
ATOM 652 N N . ASP A 1 93 ? 20.801 5.611 -8.034 1.00 53.97 93 ASP A N 1
ATOM 653 C CA . ASP A 1 93 ? 21.912 4.749 -7.592 1.00 53.97 93 ASP A CA 1
ATOM 654 C C . ASP A 1 93 ? 22.520 3.877 -8.714 1.00 53.97 93 ASP A C 1
ATOM 656 O O . ASP A 1 93 ? 23.469 3.142 -8.473 1.00 53.97 93 ASP A O 1
ATOM 660 N N . SER A 1 94 ? 22.082 3.990 -9.975 1.00 55.41 94 SER A N 1
ATOM 661 C CA . SER A 1 94 ? 22.739 3.294 -11.108 1.00 55.41 94 SER A CA 1
ATOM 662 C C . SER A 1 94 ? 24.115 3.875 -11.502 1.00 55.41 94 SER A C 1
ATOM 664 O O . SER A 1 94 ? 24.646 3.543 -12.557 1.00 55.41 94 SER A O 1
ATOM 666 N N . SER A 1 95 ? 24.715 4.737 -10.675 1.00 58.00 95 SER A N 1
ATOM 667 C CA . SER A 1 95 ? 25.954 5.472 -10.989 1.00 58.00 95 SER A CA 1
ATOM 668 C C . SER A 1 95 ? 27.248 4.742 -10.591 1.00 58.00 95 SER A C 1
ATOM 670 O O . SER A 1 95 ? 28.303 5.370 -10.537 1.00 58.00 95 SER A O 1
ATOM 672 N N . ARG A 1 96 ? 27.207 3.441 -10.268 1.00 60.25 96 ARG A N 1
ATOM 673 C CA . ARG A 1 96 ? 28.386 2.694 -9.784 1.00 60.25 96 ARG A CA 1
ATOM 674 C C . ARG A 1 96 ? 29.175 1.922 -10.840 1.00 60.25 96 ARG A C 1
ATOM 676 O O . ARG A 1 96 ? 30.071 1.182 -10.460 1.00 60.25 96 ARG A O 1
ATOM 683 N N . ASP A 1 97 ? 28.947 2.172 -12.126 1.00 57.41 97 ASP A N 1
ATOM 684 C CA . ASP A 1 97 ? 29.736 1.547 -13.191 1.00 57.41 97 ASP A CA 1
ATOM 685 C C . ASP A 1 97 ? 30.046 2.540 -14.324 1.00 57.41 97 ASP A C 1
ATOM 687 O O . ASP A 1 97 ? 29.402 2.561 -15.371 1.00 57.41 97 ASP A O 1
ATOM 691 N N . ALA A 1 98 ? 31.067 3.373 -14.117 1.00 50.88 98 ALA A N 1
ATOM 692 C CA . ALA A 1 98 ? 31.831 3.990 -15.199 1.00 50.88 98 ALA A CA 1
ATOM 693 C C . ALA A 1 98 ? 33.321 3.817 -14.870 1.00 50.88 98 ALA A C 1
ATOM 695 O O . ALA A 1 98 ? 33.838 4.450 -13.949 1.00 50.88 98 ALA A O 1
ATOM 696 N N . SER A 1 99 ? 33.943 2.857 -15.562 1.00 65.81 99 SER A N 1
ATOM 697 C CA . SER A 1 99 ? 35.375 2.526 -15.513 1.00 65.81 99 SER A CA 1
ATOM 698 C C . SER A 1 99 ? 36.242 3.567 -16.214 1.00 65.81 99 SER A C 1
ATOM 700 O O . SER A 1 99 ? 35.744 4.189 -17.179 1.00 65.81 99 SER A O 1
#